Protein AF-F8J4Q6-F1 (afdb_monomer_lite)

Sequence (152 aa):
INDLALPSLFHILQNAQDDQMKQLAAVEARKLVMSKWEKVDGSLKPHIREAMLNNTFSQGSKLIRHSSARVVAAIGEIDLENGEWPDLLPVLVKSIQEGDLQTREMAVYTLYTLLETQIPALATHVGDFLSLFASLLTDKSSRDIRVNSVLS

Secondary structure (DSSP, 8-state):
--TTHHHHHHHHHHH-S-HHHHHHHHHHHHHHHHHHGGGS-TTTHHHHHHHHHHHHHH-SSHHHHHHHHHHHHHHHHHHHHTT--TTHHHHHHHHHHHS-HHHHHHHHHHHHHHHTT--GGGGGGHHHHHHHHHHHTT-SS-HHHHHHHHH-

Organism: Millerozyma farinosa (NCBI:txid4920)

InterPro domains:
  IPR001494 Importin-beta, N-terminal domain [PF03810] (6-56)
  IPR001494 Importin-beta, N-terminal domain [PS50166] (9-58)
  IPR011989 Armadillo-like helical [G3DSA:1.25.10.10] (2-152)
  IPR016024 Armadillo-type fold [SSF48371] (5-147)
  IPR040122 Importin beta family [PTHR10527] (6-149)
  IPR057672 IPO4/5-like, TPR repeats domain [PF25780] (62-150)

Radius of gyration: 15.06 Å; chains: 1; bounding box: 34×33×39 Å

Foldseek 3Di:
DDLCLLVVLLVQLQDPPDPVSNLVSLVVNLVCLLPRVVVPDPVCVVVSLVSLLVQLQPPPDPSSNLSSLSNNLSNCLPCLLVVNCVCLVVVLLCQLVPNDPSSNLSSLSSVLSNVVSVRPSCPVCVVVLLVVLVVQCPDPSDPSSNVSSVSD

pLDDT: mean 95.46, std 3.96, range [58.38, 98.5]

Structure (mmCIF, N/CA/C/O backbone):
data_AF-F8J4Q6-F1
#
_entry.id   AF-F8J4Q6-F1
#
loop_
_atom_site.group_PDB
_atom_site.id
_atom_site.type_symbol
_atom_site.label_atom_id
_atom_site.label_alt_id
_atom_site.label_comp_id
_atom_site.label_asym_id
_atom_site.label_entity_id
_atom_site.label_seq_id
_atom_site.pdbx_PDB_ins_code
_atom_site.Cartn_x
_atom_site.Cartn_y
_atom_site.Cartn_z
_atom_site.occupancy
_atom_site.B_iso_or_equiv
_atom_site.auth_seq_id
_atom_site.auth_comp_id
_atom_site.auth_asym_id
_atom_site.auth_atom_id
_atom_site.pdbx_PDB_model_num
ATOM 1 N N . ILE A 1 1 ? 14.359 9.733 -22.076 1.00 58.38 1 ILE A N 1
ATOM 2 C CA . ILE A 1 1 ? 13.632 9.805 -20.780 1.00 58.38 1 ILE A CA 1
ATOM 3 C C . ILE A 1 1 ? 14.383 8.907 -19.802 1.00 58.38 1 ILE A C 1
ATOM 5 O O . ILE A 1 1 ? 14.603 7.762 -20.158 1.00 58.38 1 ILE A O 1
ATOM 9 N N . ASN A 1 2 ? 14.830 9.432 -18.658 1.00 80.00 2 ASN A N 1
ATOM 10 C CA . ASN A 1 2 ? 15.763 8.780 -17.723 1.00 80.00 2 ASN A CA 1
ATOM 11 C C . ASN A 1 2 ? 15.126 7.575 -16.991 1.00 80.00 2 ASN A C 1
ATOM 13 O O . ASN A 1 2 ? 14.100 7.743 -16.334 1.00 80.00 2 ASN A O 1
ATOM 17 N N . ASP A 1 3 ? 15.723 6.383 -17.091 1.00 83.31 3 ASP A N 1
ATOM 18 C CA . ASP A 1 3 ? 15.218 5.152 -16.453 1.00 83.31 3 ASP A CA 1
ATOM 19 C C . ASP A 1 3 ? 15.540 5.065 -14.953 1.00 83.31 3 ASP A C 1
ATOM 21 O O . ASP A 1 3 ? 14.874 4.345 -14.214 1.00 83.31 3 ASP A O 1
ATOM 25 N N . LEU A 1 4 ? 16.465 5.894 -14.464 1.00 88.06 4 LEU A N 1
ATOM 26 C CA . LEU A 1 4 ? 16.772 6.012 -13.037 1.00 88.06 4 LEU A CA 1
ATOM 27 C C . LEU A 1 4 ? 15.778 6.901 -12.279 1.00 88.06 4 LEU A C 1
ATOM 29 O O . LEU A 1 4 ? 15.866 7.000 -11.055 1.00 88.06 4 LEU A O 1
ATOM 33 N N . ALA A 1 5 ? 14.836 7.552 -12.971 1.00 93.38 5 ALA A N 1
ATOM 34 C CA . ALA A 1 5 ? 13.909 8.498 -12.352 1.00 93.38 5 ALA A CA 1
ATOM 35 C C . ALA A 1 5 ? 13.045 7.840 -11.264 1.00 93.38 5 ALA A C 1
ATOM 37 O O . ALA A 1 5 ? 12.973 8.352 -10.150 1.00 93.38 5 ALA A O 1
ATOM 38 N N . LEU A 1 6 ? 12.436 6.687 -11.557 1.00 95.81 6 LEU A N 1
ATOM 39 C CA . LEU A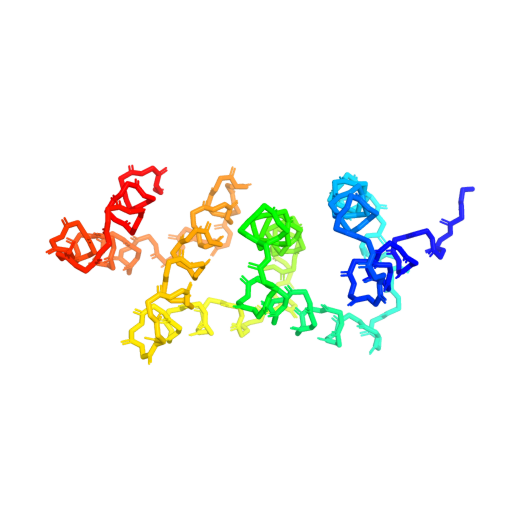 1 6 ? 11.568 5.991 -10.605 1.00 95.81 6 LEU A CA 1
ATOM 40 C C . LEU A 1 6 ? 12.350 5.454 -9.383 1.00 95.81 6 LEU A C 1
ATOM 42 O O . LEU A 1 6 ? 11.975 5.807 -8.263 1.00 95.81 6 LEU A O 1
ATOM 46 N N . PRO A 1 7 ? 13.472 4.719 -9.546 1.00 93.75 7 PRO A N 1
ATOM 47 C CA . PRO A 1 7 ? 14.328 4.341 -8.416 1.00 93.75 7 PRO A CA 1
ATOM 48 C C . PRO A 1 7 ? 14.795 5.531 -7.566 1.00 93.75 7 PRO A C 1
ATOM 50 O O . PRO A 1 7 ? 14.802 5.451 -6.338 1.00 93.75 7 PRO A O 1
ATOM 53 N N . SER A 1 8 ? 15.129 6.661 -8.199 1.00 94.88 8 SER A N 1
ATOM 54 C CA . SER A 1 8 ? 15.555 7.870 -7.482 1.00 94.88 8 SER A CA 1
ATOM 55 C C . SER A 1 8 ? 14.435 8.451 -6.615 1.00 94.88 8 SER A C 1
ATOM 57 O O . SER A 1 8 ? 14.689 8.870 -5.488 1.00 94.88 8 SER A O 1
ATOM 59 N N . LEU A 1 9 ? 13.187 8.443 -7.094 1.00 97.19 9 LEU A N 1
ATOM 60 C CA . LEU A 1 9 ? 12.041 8.912 -6.310 1.00 97.19 9 LEU A CA 1
ATOM 61 C C . LEU A 1 9 ? 11.759 8.000 -5.111 1.00 97.19 9 LEU A C 1
ATOM 63 O O . LEU A 1 9 ? 11.494 8.505 -4.021 1.00 97.19 9 LEU A O 1
ATOM 67 N N . PHE A 1 10 ? 11.887 6.679 -5.267 1.00 96.31 10 PHE A N 1
ATOM 68 C CA . PHE A 1 10 ? 11.797 5.756 -4.130 1.00 96.31 10 PHE A CA 1
ATOM 69 C C . PHE A 1 10 ? 12.889 6.022 -3.094 1.00 96.31 10 PHE A C 1
ATOM 71 O O . PHE A 1 10 ? 12.605 6.057 -1.896 1.00 96.31 10 PHE A O 1
ATOM 78 N N . HIS A 1 11 ? 14.116 6.277 -3.550 1.00 95.06 11 HIS A N 1
ATOM 79 C CA . HIS A 1 11 ? 15.223 6.622 -2.667 1.00 95.06 11 HIS A CA 1
ATOM 80 C C . HIS A 1 11 ? 14.961 7.929 -1.899 1.00 95.06 11 HIS A C 1
ATOM 82 O O . HIS A 1 11 ? 15.205 7.984 -0.693 1.00 95.06 11 HIS A O 1
ATOM 88 N N . ILE A 1 12 ? 14.432 8.970 -2.555 1.00 96.38 12 ILE A N 1
ATOM 89 C CA . ILE A 1 12 ? 14.060 10.237 -1.897 1.00 96.38 12 ILE A CA 1
ATOM 90 C C . ILE A 1 12 ? 12.947 10.005 -0.870 1.00 96.38 12 ILE A C 1
ATOM 92 O O . ILE A 1 12 ? 13.062 10.466 0.263 1.00 96.38 12 ILE A O 1
ATOM 96 N N . LEU A 1 13 ? 11.903 9.255 -1.230 1.00 95.19 13 LEU A N 1
ATOM 97 C CA . LEU A 1 13 ? 10.794 8.934 -0.328 1.00 95.19 13 LEU A CA 1
ATOM 98 C C . LEU A 1 13 ? 11.266 8.220 0.951 1.00 95.19 13 LEU A C 1
ATOM 100 O O . LEU A 1 13 ? 10.738 8.478 2.029 1.00 95.19 13 LEU A O 1
ATOM 104 N N . GLN A 1 14 ? 12.268 7.348 0.850 1.00 92.88 14 GLN A N 1
ATOM 105 C CA . GLN A 1 14 ? 12.834 6.658 2.011 1.00 92.88 14 GLN A CA 1
ATOM 106 C C . GLN A 1 14 ? 13.745 7.557 2.857 1.00 92.88 14 GLN A C 1
ATOM 108 O O . GLN A 1 14 ? 13.655 7.530 4.082 1.00 92.88 14 GLN A O 1
ATOM 113 N N . ASN A 1 15 ? 14.611 8.352 2.218 1.00 93.94 15 ASN A N 1
ATOM 114 C CA . ASN A 1 15 ? 15.798 8.906 2.882 1.00 93.94 15 ASN A CA 1
ATOM 115 C C . ASN A 1 15 ? 15.796 10.429 3.063 1.00 93.94 15 ASN A C 1
ATOM 117 O O . ASN A 1 15 ? 16.648 10.955 3.784 1.00 93.94 15 ASN A O 1
ATOM 121 N N . ALA A 1 16 ? 14.890 11.161 2.408 1.00 95.00 16 ALA A N 1
ATOM 122 C CA . ALA A 1 16 ? 14.828 12.609 2.578 1.00 95.00 16 ALA A CA 1
ATOM 123 C C . ALA A 1 16 ? 14.537 12.974 4.042 1.00 95.00 16 ALA A C 1
ATOM 125 O O . ALA A 1 16 ? 13.853 12.249 4.757 1.00 95.00 16 ALA A O 1
ATOM 126 N N . GLN A 1 17 ? 15.060 14.111 4.495 1.00 92.31 17 GLN A N 1
ATOM 127 C CA . GLN A 1 17 ? 14.779 14.628 5.840 1.00 92.31 17 GLN A CA 1
ATOM 128 C C . GLN A 1 17 ? 13.495 15.463 5.877 1.00 92.31 17 GLN A C 1
ATOM 130 O O . GLN A 1 17 ? 12.873 15.602 6.922 1.00 92.31 17 GLN A O 1
ATOM 135 N N . ASP A 1 18 ? 13.106 16.011 4.726 1.00 94.25 18 ASP A N 1
ATOM 136 C CA . ASP A 1 18 ? 11.960 16.896 4.588 1.00 94.25 18 ASP A CA 1
ATOM 137 C C . ASP A 1 18 ? 10.704 16.128 4.154 1.00 94.25 18 ASP A C 1
ATOM 139 O O . ASP A 1 18 ? 10.703 15.405 3.150 1.00 94.25 18 ASP A O 1
ATOM 143 N N . ASP A 1 19 ? 9.620 16.315 4.905 1.00 94.19 19 ASP A N 1
ATOM 144 C CA . ASP A 1 19 ? 8.356 15.624 4.665 1.00 94.19 19 ASP A CA 1
ATOM 145 C C . ASP A 1 19 ? 7.684 16.047 3.347 1.00 94.19 19 ASP A C 1
ATOM 147 O O . ASP A 1 19 ? 7.022 15.224 2.708 1.00 94.19 19 ASP A O 1
ATOM 151 N N . GLN A 1 20 ? 7.877 17.293 2.894 1.00 94.88 20 GLN A N 1
ATOM 152 C CA . GLN A 1 20 ? 7.328 17.765 1.618 1.00 94.88 20 GLN A CA 1
ATOM 153 C C . GLN A 1 20 ? 8.053 17.109 0.441 1.00 94.88 20 GLN A C 1
ATOM 155 O O . GLN A 1 20 ? 7.406 16.677 -0.515 1.00 94.88 20 GLN A O 1
ATOM 160 N N . MET A 1 21 ? 9.378 16.959 0.525 1.00 96.19 21 MET A N 1
ATOM 161 C CA . MET A 1 21 ? 10.170 16.229 -0.467 1.00 96.19 21 MET A CA 1
ATOM 1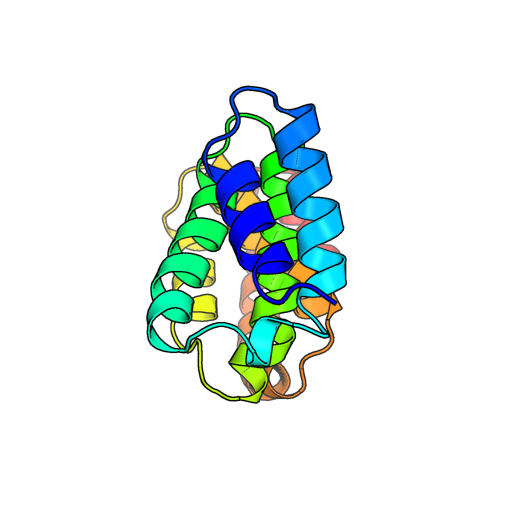62 C C . MET A 1 21 ? 9.759 14.762 -0.542 1.00 96.19 21 MET A C 1
ATOM 164 O O . MET A 1 21 ? 9.562 14.247 -1.644 1.00 96.19 21 MET A O 1
ATOM 168 N N . LYS A 1 22 ? 9.566 14.094 0.604 1.00 96.56 22 LYS A N 1
ATOM 169 C CA . LYS A 1 22 ? 9.045 12.718 0.628 1.00 96.56 22 LYS A CA 1
ATOM 170 C C . LYS A 1 22 ? 7.676 12.632 -0.034 1.00 96.56 22 LYS A C 1
ATOM 172 O O . LYS A 1 22 ? 7.459 11.779 -0.893 1.00 96.56 22 LYS A O 1
ATOM 177 N N . GLN A 1 23 ? 6.755 13.519 0.335 1.00 95.44 23 GLN A N 1
ATOM 178 C CA . GLN A 1 23 ? 5.407 13.516 -0.219 1.00 95.44 23 GLN A CA 1
ATOM 179 C C . GLN A 1 23 ? 5.417 13.739 -1.737 1.00 95.44 23 GLN A C 1
ATOM 181 O O . GLN A 1 23 ? 4.772 12.987 -2.469 1.00 95.44 23 GLN A O 1
ATOM 186 N N . LEU A 1 24 ? 6.166 14.733 -2.221 1.00 96.75 24 LEU A N 1
ATOM 187 C CA . LEU A 1 24 ? 6.298 14.998 -3.651 1.00 96.75 24 LEU A CA 1
ATOM 188 C C . LEU A 1 24 ? 6.907 13.793 -4.374 1.00 96.75 24 LEU A C 1
ATOM 190 O O . LEU A 1 24 ? 6.389 13.374 -5.408 1.00 96.75 24 LEU A O 1
ATOM 194 N N . ALA A 1 25 ? 7.946 13.182 -3.798 1.00 97.56 25 ALA A N 1
ATOM 195 C CA . ALA A 1 25 ? 8.565 11.991 -4.361 1.00 97.56 25 ALA A CA 1
ATOM 196 C C . ALA A 1 25 ? 7.579 10.821 -4.468 1.00 97.56 25 ALA A C 1
ATOM 198 O O . ALA A 1 25 ? 7.538 10.168 -5.506 1.00 97.56 25 ALA A O 1
ATOM 199 N N . ALA A 1 26 ? 6.736 10.592 -3.456 1.00 97.31 26 ALA A N 1
ATOM 200 C CA . ALA A 1 26 ? 5.687 9.574 -3.517 1.00 97.31 26 ALA A CA 1
ATOM 201 C C . ALA A 1 26 ? 4.652 9.864 -4.616 1.00 97.31 26 ALA A C 1
ATOM 203 O O . ALA A 1 26 ? 4.267 8.963 -5.365 1.00 97.31 26 ALA A O 1
ATOM 204 N N . VAL A 1 27 ? 4.214 11.121 -4.742 1.00 96.44 27 VAL A N 1
ATOM 205 C CA . VAL A 1 27 ? 3.237 11.531 -5.762 1.00 96.44 27 VAL A CA 1
ATOM 206 C C . VAL A 1 27 ? 3.795 11.335 -7.170 1.00 96.44 27 VAL A C 1
ATOM 208 O O . VAL A 1 27 ? 3.095 10.781 -8.019 1.00 96.44 27 VAL A O 1
ATOM 211 N N . GLU A 1 28 ? 5.036 11.751 -7.420 1.00 97.38 28 GLU A N 1
ATOM 212 C CA . GLU A 1 28 ? 5.685 11.568 -8.722 1.00 97.38 28 GLU A CA 1
ATOM 213 C C . GLU A 1 28 ? 6.028 10.098 -8.992 1.00 97.38 28 GLU A C 1
ATOM 215 O O . GLU A 1 28 ? 5.805 9.617 -10.104 1.00 97.38 28 GLU A O 1
ATOM 220 N N . ALA A 1 29 ? 6.484 9.348 -7.981 1.00 97.75 29 ALA A N 1
ATOM 221 C CA . ALA A 1 29 ? 6.773 7.922 -8.121 1.00 97.75 29 ALA A CA 1
ATOM 222 C C . ALA A 1 29 ? 5.526 7.168 -8.577 1.00 97.75 29 ALA A C 1
ATOM 224 O O . ALA A 1 29 ? 5.575 6.463 -9.581 1.00 97.75 29 ALA A O 1
ATOM 225 N N . ARG A 1 30 ? 4.385 7.395 -7.913 1.00 97.31 30 ARG A N 1
ATOM 226 C CA . ARG A 1 30 ? 3.105 6.766 -8.266 1.00 97.31 30 ARG A CA 1
ATOM 227 C C . ARG A 1 30 ? 2.721 6.991 -9.730 1.00 97.31 30 ARG A C 1
ATOM 229 O O . ARG A 1 30 ? 2.262 6.061 -10.380 1.00 97.31 30 ARG A O 1
ATOM 236 N N . LYS A 1 31 ? 2.925 8.202 -10.264 1.00 95.56 31 LYS A N 1
ATOM 237 C CA . LYS A 1 31 ? 2.644 8.507 -11.682 1.00 95.56 31 LYS A CA 1
ATOM 238 C C . LYS A 1 31 ? 3.557 7.726 -12.629 1.00 95.56 31 LYS A C 1
ATOM 240 O O . LYS A 1 31 ? 3.138 7.357 -13.721 1.00 95.56 31 LYS A O 1
ATOM 245 N N . LEU A 1 32 ? 4.810 7.505 -12.231 1.00 97.00 32 LEU A N 1
ATOM 246 C CA . LEU A 1 32 ? 5.802 6.826 -13.060 1.00 97.00 32 LEU A CA 1
ATOM 247 C C . LEU A 1 32 ? 5.721 5.299 -12.981 1.00 97.00 32 LEU A C 1
ATOM 249 O O . LEU A 1 32 ? 6.092 4.662 -13.965 1.00 97.00 32 LEU A O 1
ATOM 253 N N . VAL A 1 33 ? 5.220 4.717 -11.883 1.00 97.50 33 VAL A N 1
ATOM 254 C CA . VAL A 1 33 ? 5.100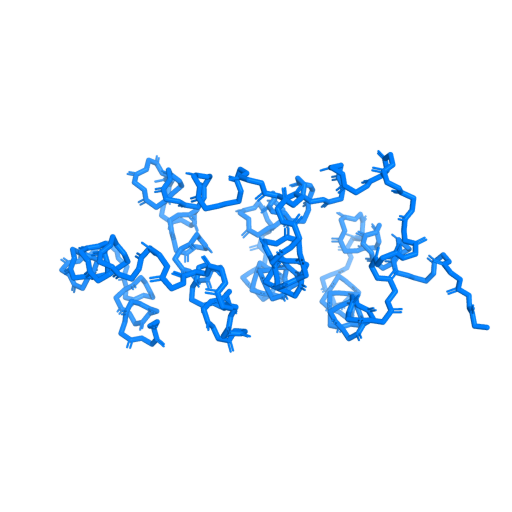 3.255 -11.698 1.00 97.50 33 VAL A CA 1
ATOM 255 C C . VAL A 1 33 ? 4.471 2.588 -12.925 1.00 97.50 33 VAL A C 1
ATOM 257 O O . VAL A 1 33 ? 5.127 1.751 -13.541 1.00 97.50 33 VAL A O 1
ATOM 260 N N . MET A 1 34 ? 3.309 3.069 -13.379 1.00 93.38 34 MET A N 1
ATOM 261 C CA . MET A 1 34 ? 2.563 2.486 -14.510 1.00 93.38 34 MET A CA 1
ATOM 262 C C . MET A 1 34 ? 3.337 2.417 -15.833 1.00 93.38 34 MET A C 1
ATOM 264 O O . MET A 1 34 ? 3.000 1.626 -16.703 1.00 93.38 34 MET A O 1
ATOM 268 N N . SER A 1 35 ? 4.364 3.250 -16.020 1.00 94.69 35 SER A N 1
ATOM 269 C CA . SER A 1 35 ? 5.123 3.314 -17.282 1.00 94.69 35 SER A CA 1
ATOM 270 C C . SER A 1 35 ? 6.585 2.880 -17.160 1.00 94.69 35 SER A C 1
ATOM 272 O O . SER A 1 35 ? 7.275 2.721 -18.174 1.00 94.69 35 SER A O 1
ATOM 274 N N . LYS A 1 36 ? 7.096 2.744 -15.931 1.00 95.50 36 LYS A N 1
ATOM 275 C CA . LYS A 1 36 ? 8.525 2.546 -15.658 1.00 95.50 36 LYS A CA 1
ATOM 276 C C . LYS A 1 36 ? 8.829 1.347 -14.777 1.00 95.50 36 LYS A C 1
ATOM 278 O O . LYS A 1 36 ? 9.971 0.903 -14.808 1.00 95.50 36 LYS A O 1
ATOM 283 N N . TRP A 1 37 ? 7.865 0.820 -14.025 1.00 96.94 37 TRP A N 1
ATOM 284 C CA . TRP A 1 37 ? 8.124 -0.258 -13.072 1.00 96.94 37 TRP A CA 1
ATOM 285 C C . TRP A 1 37 ? 8.672 -1.530 -13.729 1.00 96.94 37 TRP A C 1
ATOM 287 O O . TRP A 1 37 ? 9.646 -2.096 -13.245 1.00 96.94 37 TRP A O 1
ATOM 297 N N . GLU A 1 38 ? 8.146 -1.915 -14.892 1.00 94.75 38 GLU A N 1
ATOM 298 C CA . GLU A 1 38 ? 8.648 -3.070 -15.653 1.00 94.75 38 GLU A CA 1
ATOM 299 C C . GLU A 1 38 ? 10.099 -2.915 -16.127 1.00 94.75 38 GLU A C 1
ATOM 301 O O . GLU A 1 38 ? 10.781 -3.905 -16.369 1.00 94.75 38 GLU A O 1
ATOM 306 N N . LYS A 1 39 ? 10.588 -1.674 -16.251 1.00 93.88 39 LYS A N 1
ATOM 307 C CA . LYS A 1 39 ? 11.965 -1.369 -16.671 1.00 93.88 39 LYS A CA 1
ATOM 308 C C . LYS A 1 39 ? 12.944 -1.326 -15.502 1.00 93.88 39 LYS A C 1
ATOM 310 O O . LYS A 1 39 ? 14.145 -1.203 -15.730 1.00 93.88 39 LYS A O 1
ATOM 315 N N . VAL A 1 40 ? 12.445 -1.364 -14.267 1.00 94.06 40 VAL A N 1
ATOM 316 C CA . VAL A 1 40 ? 13.297 -1.468 -13.083 1.00 94.06 40 VAL A CA 1
ATOM 317 C C . VAL A 1 40 ? 13.936 -2.850 -13.078 1.00 94.06 40 VAL A C 1
ATOM 319 O O . VAL A 1 40 ? 13.266 -3.851 -13.321 1.00 94.06 40 VAL A O 1
ATOM 322 N N . ASP A 1 41 ? 15.235 -2.891 -12.787 1.00 92.62 41 ASP A N 1
ATOM 323 C CA . ASP A 1 41 ? 15.987 -4.133 -12.646 1.00 92.62 41 ASP A CA 1
ATOM 324 C C . ASP A 1 41 ? 15.269 -5.091 -11.678 1.00 92.62 41 ASP A C 1
ATOM 326 O O . ASP A 1 41 ? 14.971 -4.737 -10.531 1.00 92.62 41 ASP A O 1
ATOM 330 N N . GLY A 1 42 ? 14.998 -6.312 -12.145 1.00 92.62 42 GLY A N 1
ATOM 331 C CA . GLY A 1 42 ? 14.313 -7.345 -11.371 1.00 92.62 42 GLY A CA 1
ATOM 332 C C . GLY A 1 42 ? 15.009 -7.676 -10.049 1.00 92.62 42 GLY A C 1
ATOM 333 O O . GLY A 1 42 ? 14.332 -8.025 -9.086 1.00 92.62 42 GLY A O 1
ATOM 334 N N . SER A 1 43 ? 16.331 -7.494 -9.954 1.00 93.94 43 SER A N 1
ATOM 335 C CA . SER A 1 43 ? 17.085 -7.678 -8.704 1.00 93.94 43 SER A CA 1
ATOM 336 C C . SER A 1 43 ? 16.765 -6.620 -7.636 1.00 93.94 43 SER A C 1
ATOM 338 O O . SER A 1 43 ? 16.858 -6.885 -6.434 1.00 93.94 43 SER A O 1
ATOM 340 N N . LEU A 1 44 ? 16.330 -5.427 -8.053 1.00 93.38 44 LEU A N 1
ATOM 341 C CA . LEU A 1 44 ? 15.970 -4.327 -7.156 1.00 93.38 44 LEU A CA 1
ATOM 342 C C . LEU A 1 44 ? 14.501 -4.372 -6.733 1.00 93.38 44 LEU A C 1
ATOM 344 O O . LEU A 1 44 ? 14.172 -3.884 -5.649 1.00 93.38 44 LEU A O 1
ATOM 348 N N . LYS A 1 45 ? 13.617 -4.954 -7.554 1.00 95.94 45 LYS A N 1
ATOM 349 C CA . LYS A 1 45 ? 12.171 -4.956 -7.292 1.00 95.94 45 LYS A CA 1
ATOM 350 C C . LYS A 1 45 ? 11.798 -5.499 -5.899 1.00 95.94 45 LYS A C 1
ATOM 352 O O . LYS A 1 45 ? 11.051 -4.797 -5.217 1.00 95.94 45 LYS A O 1
ATOM 357 N N . PRO A 1 46 ? 12.318 -6.650 -5.413 1.00 96.44 46 PRO A N 1
ATOM 358 C CA . PRO A 1 46 ? 11.973 -7.163 -4.081 1.00 96.44 46 PRO A CA 1
ATOM 359 C C . PRO A 1 46 ? 12.306 -6.179 -2.952 1.00 96.44 46 PRO A C 1
ATOM 361 O O . PRO A 1 46 ? 11.477 -5.920 -2.084 1.00 96.44 46 PRO A O 1
ATOM 364 N N . HIS A 1 47 ? 13.482 -5.555 -3.021 1.00 95.19 47 HIS A N 1
ATOM 365 C CA . HIS A 1 47 ? 13.933 -4.578 -2.0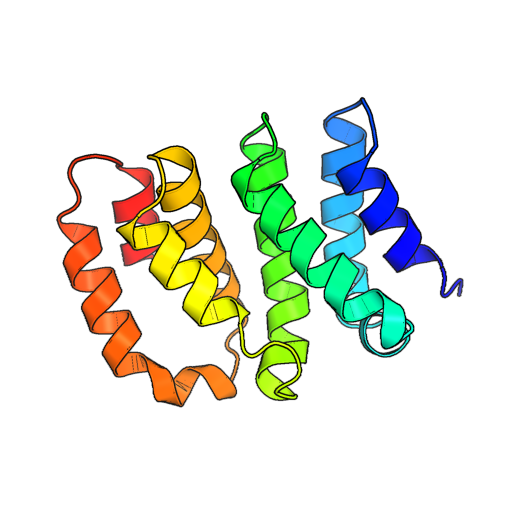32 1.00 95.19 47 HIS A CA 1
ATOM 366 C C . HIS A 1 47 ? 13.069 -3.311 -2.047 1.00 95.19 47 HIS A C 1
ATOM 368 O O . HIS A 1 47 ? 12.729 -2.764 -1.000 1.00 95.19 47 HIS A O 1
ATOM 374 N N . ILE A 1 48 ? 12.681 -2.841 -3.238 1.00 96.38 48 ILE A N 1
ATOM 375 C CA . ILE A 1 48 ? 11.805 -1.671 -3.379 1.00 96.38 48 ILE A CA 1
ATOM 376 C C . ILE A 1 48 ? 10.412 -1.972 -2.822 1.00 96.38 48 ILE A C 1
ATOM 378 O O . ILE A 1 48 ? 9.875 -1.153 -2.079 1.00 96.38 48 ILE A O 1
ATOM 382 N N . ARG A 1 49 ? 9.843 -3.134 -3.155 1.00 97.50 49 ARG A N 1
ATOM 383 C CA . ARG A 1 49 ? 8.546 -3.611 -2.653 1.00 97.50 49 ARG A CA 1
ATOM 384 C C . ARG A 1 49 ? 8.502 -3.596 -1.129 1.00 97.50 49 ARG A C 1
ATOM 386 O O . ARG A 1 49 ? 7.642 -2.937 -0.544 1.00 97.50 49 ARG A O 1
ATOM 393 N N . GLU A 1 50 ? 9.474 -4.254 -0.502 1.00 96.31 50 GLU A N 1
ATOM 394 C CA . GLU A 1 50 ? 9.603 -4.311 0.954 1.00 96.31 50 GLU A CA 1
ATOM 395 C C . GLU A 1 50 ? 9.752 -2.911 1.558 1.00 96.31 50 GLU A C 1
ATOM 397 O O . GLU A 1 50 ? 9.022 -2.544 2.478 1.00 96.31 50 GLU A O 1
ATOM 402 N N . ALA A 1 51 ? 10.644 -2.086 1.011 1.00 95.56 51 ALA A N 1
ATOM 403 C CA . ALA A 1 51 ? 10.890 -0.756 1.549 1.00 95.56 51 ALA A CA 1
ATOM 404 C C . ALA A 1 51 ? 9.682 0.186 1.395 1.00 95.56 51 ALA A C 1
ATOM 406 O O . ALA A 1 51 ? 9.386 0.971 2.299 1.00 95.56 51 ALA A O 1
ATOM 407 N N . MET A 1 52 ? 8.953 0.112 0.276 1.00 96.69 52 MET A N 1
ATOM 408 C CA . MET A 1 52 ? 7.725 0.887 0.077 1.00 96.69 52 MET A CA 1
ATOM 409 C C . MET A 1 52 ? 6.621 0.439 1.029 1.00 96.69 52 MET A C 1
ATOM 411 O O . MET A 1 52 ? 5.968 1.297 1.625 1.00 96.69 52 MET A O 1
ATOM 415 N N . LEU A 1 53 ? 6.459 -0.871 1.227 1.00 97.38 53 LEU A N 1
ATOM 416 C CA . LEU A 1 53 ? 5.499 -1.418 2.181 1.00 97.38 53 LEU A CA 1
ATOM 417 C C . LEU A 1 53 ? 5.846 -1.009 3.619 1.00 97.38 53 LEU A C 1
ATOM 419 O O . LEU A 1 53 ? 4.995 -0.465 4.320 1.00 97.38 53 LEU A O 1
ATOM 423 N N . ASN A 1 54 ? 7.109 -1.134 4.027 1.00 95.81 54 ASN A N 1
ATOM 424 C CA . ASN A 1 54 ? 7.578 -0.699 5.345 1.00 95.81 54 ASN A CA 1
ATOM 425 C C . ASN A 1 54 ? 7.377 0.806 5.573 1.00 95.81 54 ASN A C 1
ATOM 427 O O . ASN A 1 54 ? 7.017 1.224 6.678 1.00 95.81 54 ASN A O 1
ATOM 431 N N . ASN A 1 55 ? 7.537 1.636 4.538 1.00 94.69 55 ASN A N 1
ATOM 432 C CA . ASN A 1 55 ? 7.248 3.069 4.623 1.00 94.69 55 ASN A CA 1
ATOM 433 C C . ASN A 1 55 ? 5.771 3.361 4.923 1.00 94.69 55 ASN A C 1
ATOM 435 O O . ASN A 1 55 ? 5.476 4.336 5.617 1.00 94.69 55 ASN A O 1
ATOM 439 N N . THR A 1 56 ? 4.841 2.523 4.457 1.00 96.69 56 THR A N 1
ATOM 440 C CA . THR A 1 56 ? 3.414 2.697 4.782 1.00 96.69 56 THR A CA 1
ATOM 441 C C . THR A 1 56 ? 3.142 2.562 6.280 1.00 96.69 56 THR A C 1
ATOM 443 O O . THR A 1 56 ? 2.244 3.228 6.789 1.00 96.69 56 THR A O 1
ATOM 446 N N . PHE A 1 57 ? 3.938 1.763 6.997 1.00 96.50 57 PHE A N 1
ATOM 447 C CA . PHE A 1 57 ? 3.739 1.481 8.420 1.00 96.50 57 PHE A CA 1
ATOM 448 C C . PHE A 1 57 ? 4.580 2.371 9.338 1.00 96.50 57 PHE A C 1
ATOM 450 O O . PHE A 1 57 ? 4.117 2.756 10.410 1.00 96.50 57 PHE A O 1
ATOM 457 N N . SER A 1 58 ? 5.800 2.721 8.924 1.00 94.56 58 SER A N 1
ATOM 458 C CA . SER A 1 58 ? 6.818 3.302 9.815 1.00 94.56 58 SER A CA 1
ATOM 459 C C . SER A 1 58 ? 6.984 4.822 9.725 1.00 94.56 58 SER A C 1
ATOM 461 O O . SER A 1 58 ? 7.537 5.424 10.645 1.00 94.56 58 SER A O 1
ATOM 463 N N . GLN A 1 59 ? 6.521 5.476 8.652 1.00 91.75 59 GLN A N 1
ATOM 464 C CA . GLN A 1 59 ? 6.725 6.923 8.495 1.00 91.75 59 GLN A CA 1
ATOM 465 C C . GLN A 1 59 ? 5.941 7.706 9.560 1.00 91.75 59 GLN A C 1
ATOM 467 O O . GLN A 1 59 ? 4.766 7.437 9.801 1.00 91.75 59 GLN A O 1
ATOM 472 N N . GLY A 1 60 ? 6.567 8.710 10.183 1.00 88.69 60 GLY A N 1
ATOM 473 C CA . GLY A 1 60 ? 5.945 9.482 11.271 1.00 88.69 60 GLY A CA 1
ATOM 474 C C . GLY A 1 60 ? 4.725 10.296 10.824 1.00 88.69 60 GLY A C 1
ATOM 475 O O . GLY A 1 60 ? 3.717 10.369 11.529 1.00 88.69 60 GLY A O 1
ATOM 476 N N . SER A 1 61 ? 4.772 10.845 9.610 1.00 94.12 61 SER A N 1
ATOM 477 C CA . SER A 1 61 ? 3.677 11.622 9.029 1.00 94.12 61 SER A CA 1
ATOM 478 C C . SER A 1 61 ? 2.617 10.729 8.384 1.00 94.12 61 SER A C 1
ATOM 480 O O . SER A 1 61 ? 2.905 9.966 7.458 1.00 94.12 61 SER A O 1
ATOM 482 N N . LYS A 1 62 ? 1.354 10.889 8.806 1.00 94.38 62 LYS A N 1
ATOM 483 C CA . LYS A 1 62 ? 0.195 10.195 8.211 1.00 94.38 62 LYS A CA 1
ATOM 484 C C . LYS A 1 62 ? 0.075 10.455 6.707 1.00 94.38 62 LYS A C 1
ATOM 486 O O . LYS A 1 62 ? -0.257 9.552 5.946 1.00 94.38 62 LYS A O 1
ATOM 491 N N . LEU A 1 63 ? 0.388 11.676 6.277 1.00 95.44 63 LEU A N 1
ATOM 492 C CA . LEU A 1 63 ? 0.332 12.076 4.873 1.00 95.44 63 LEU A CA 1
ATOM 493 C C . LEU A 1 63 ? 1.328 11.288 4.015 1.00 95.44 63 LEU A C 1
ATOM 495 O O . LEU A 1 63 ? 0.993 10.853 2.910 1.00 95.44 63 LEU A O 1
ATOM 499 N N . ILE A 1 64 ? 2.533 11.066 4.543 1.00 96.31 64 ILE A N 1
ATOM 500 C CA . ILE A 1 64 ? 3.555 10.266 3.869 1.00 96.31 64 ILE A CA 1
ATOM 501 C C . ILE A 1 64 ? 3.142 8.800 3.872 1.00 96.31 64 ILE A C 1
ATOM 503 O O . ILE A 1 64 ? 3.173 8.190 2.810 1.00 96.31 64 ILE A O 1
ATOM 507 N N . ARG A 1 65 ? 2.655 8.262 5.001 1.00 97.19 65 ARG A N 1
ATOM 508 C CA . ARG A 1 65 ? 2.143 6.882 5.062 1.00 97.19 65 ARG A CA 1
ATOM 509 C C . ARG A 1 65 ? 1.067 6.619 4.005 1.00 97.19 65 ARG A C 1
ATOM 511 O O . ARG A 1 65 ? 1.161 5.637 3.273 1.00 97.19 65 ARG A O 1
ATOM 518 N N . HIS A 1 66 ? 0.085 7.514 3.862 1.00 97.50 66 HIS A N 1
ATOM 519 C CA . HIS A 1 66 ? -0.937 7.402 2.815 1.00 97.50 66 HIS A CA 1
ATOM 520 C C . HIS A 1 66 ? -0.348 7.510 1.406 1.00 97.50 66 HIS A C 1
ATOM 522 O O . HIS A 1 66 ? -0.699 6.724 0.530 1.00 97.50 66 HIS A O 1
ATOM 528 N N . SER A 1 67 ? 0.576 8.444 1.177 1.00 97.25 67 SER A N 1
ATOM 529 C CA . SER A 1 67 ? 1.220 8.589 -0.134 1.00 97.25 67 SER A CA 1
ATOM 530 C C . SER A 1 67 ? 2.037 7.343 -0.505 1.00 97.25 67 SER A C 1
ATOM 532 O O . SER A 1 67 ? 1.965 6.889 -1.644 1.00 97.25 67 SER A O 1
ATOM 534 N N . SER A 1 68 ? 2.745 6.743 0.458 1.00 97.81 68 SER A N 1
ATOM 535 C CA . SER A 1 68 ? 3.450 5.467 0.299 1.00 97.81 68 SER A CA 1
ATOM 536 C C . SER A 1 68 ? 2.490 4.313 0.018 1.00 97.81 68 SER A C 1
ATOM 538 O O . SER A 1 68 ? 2.760 3.524 -0.880 1.00 97.81 68 SER A O 1
ATOM 540 N N . ALA A 1 69 ? 1.344 4.240 0.701 1.00 98.31 69 ALA A N 1
ATOM 541 C CA . ALA A 1 69 ? 0.332 3.215 0.436 1.00 98.31 69 ALA A CA 1
ATOM 542 C C . ALA A 1 69 ? -0.194 3.289 -1.005 1.00 98.31 69 ALA A C 1
ATOM 544 O O . ALA A 1 69 ? -0.299 2.270 -1.680 1.00 98.31 69 ALA A O 1
ATOM 545 N N . ARG A 1 70 ? -0.401 4.500 -1.539 1.00 98.19 70 ARG A N 1
ATOM 546 C CA . ARG A 1 70 ? -0.787 4.677 -2.949 1.00 98.19 70 ARG A CA 1
ATOM 547 C C . ARG A 1 70 ? 0.315 4.299 -3.943 1.00 98.19 70 ARG A C 1
ATOM 549 O O . ARG A 1 70 ? 0.001 3.952 -5.077 1.00 98.19 70 ARG A O 1
ATOM 556 N N . VAL A 1 71 ? 1.587 4.397 -3.553 1.00 98.38 71 VAL A N 1
ATOM 557 C CA . VAL A 1 71 ? 2.711 3.877 -4.349 1.00 98.38 71 VAL A CA 1
ATOM 558 C C . VAL A 1 71 ? 2.705 2.349 -4.331 1.00 98.38 71 VAL A C 1
ATOM 560 O O . VAL A 1 71 ? 2.814 1.742 -5.390 1.00 98.38 71 VAL A O 1
ATOM 563 N N . VAL A 1 72 ? 2.526 1.737 -3.156 1.00 98.50 72 VAL A N 1
ATOM 564 C CA . VAL A 1 72 ? 2.399 0.277 -3.011 1.00 98.50 72 VAL A CA 1
ATOM 565 C C . VAL A 1 72 ? 1.237 -0.253 -3.844 1.00 98.50 72 VAL A C 1
ATOM 567 O O . VAL A 1 72 ? 1.430 -1.220 -4.568 1.00 98.50 72 VAL A O 1
ATOM 570 N N . ALA A 1 73 ? 0.076 0.405 -3.814 1.00 98.31 73 ALA A N 1
ATOM 571 C CA . ALA A 1 73 ? -1.079 0.030 -4.626 1.00 98.31 73 ALA A CA 1
ATOM 572 C C . ALA A 1 73 ? -0.769 0.046 -6.131 1.00 98.31 73 ALA A C 1
ATOM 574 O O . ALA A 1 73 ? -1.059 -0.925 -6.816 1.00 98.31 73 ALA A O 1
ATOM 575 N N . ALA A 1 74 ? -0.108 1.097 -6.632 1.00 98.31 74 ALA A N 1
ATOM 576 C CA . ALA A 1 74 ? 0.275 1.179 -8.043 1.00 98.31 74 ALA A CA 1
ATOM 577 C C . ALA A 1 74 ? 1.289 0.093 -8.450 1.00 98.31 74 ALA A C 1
ATOM 579 O O . ALA A 1 74 ? 1.253 -0.402 -9.570 1.00 98.31 74 ALA A O 1
ATOM 580 N N . ILE A 1 75 ? 2.214 -0.276 -7.555 1.00 98.38 75 ILE A N 1
ATOM 581 C CA . ILE A 1 75 ? 3.149 -1.383 -7.809 1.00 98.38 75 ILE A CA 1
ATOM 582 C C . ILE A 1 75 ? 2.389 -2.718 -7.787 1.00 98.38 75 ILE A C 1
ATOM 584 O O . ILE A 1 75 ? 2.583 -3.551 -8.668 1.00 98.38 75 ILE A O 1
ATOM 588 N N . GLY A 1 76 ? 1.503 -2.900 -6.805 1.00 98.12 76 GLY A N 1
ATOM 589 C CA . GLY A 1 76 ? 0.669 -4.087 -6.643 1.00 98.12 76 GLY A CA 1
ATOM 590 C C . GLY A 1 76 ? -0.273 -4.327 -7.821 1.00 98.12 76 GLY A C 1
ATOM 591 O O . GLY A 1 76 ? -0.451 -5.478 -8.196 1.00 98.12 76 GLY A O 1
ATOM 592 N N . GLU A 1 77 ? -0.801 -3.271 -8.446 1.00 97.69 77 GLU A N 1
ATOM 593 C CA . GLU A 1 77 ? -1.615 -3.350 -9.670 1.00 97.69 77 GLU A CA 1
ATOM 594 C C . GLU A 1 77 ? -0.910 -4.133 -10.783 1.00 97.69 77 GLU A C 1
ATOM 596 O O . GLU A 1 77 ? -1.509 -4.996 -11.416 1.00 97.69 77 GLU A O 1
ATOM 601 N N . ILE A 1 78 ? 0.386 -3.883 -10.967 1.00 97.75 78 ILE A N 1
ATOM 602 C CA . ILE A 1 78 ? 1.203 -4.557 -11.980 1.00 97.75 78 ILE A CA 1
ATOM 603 C C . ILE A 1 78 ? 1.655 -5.929 -11.470 1.00 97.75 78 ILE A C 1
ATOM 605 O O . ILE A 1 78 ? 1.550 -6.941 -12.161 1.00 97.75 78 ILE A O 1
ATOM 609 N N . ASP A 1 79 ? 2.195 -5.970 -10.254 1.00 98.00 79 ASP A N 1
ATOM 610 C CA . ASP A 1 79 ? 2.897 -7.150 -9.760 1.00 98.00 79 ASP A CA 1
ATOM 611 C C . ASP A 1 79 ? 1.965 -8.286 -9.343 1.00 98.00 79 ASP A C 1
ATOM 613 O O . ASP A 1 79 ? 2.360 -9.443 -9.454 1.00 98.00 79 ASP A O 1
ATOM 617 N N . LEU A 1 80 ? 0.754 -8.001 -8.858 1.00 96.94 80 LEU A N 1
ATOM 618 C CA . LEU A 1 80 ? -0.206 -9.054 -8.516 1.00 96.94 80 LEU A CA 1
ATOM 619 C C . LEU A 1 80 ? -0.787 -9.704 -9.767 1.00 96.94 80 LEU A C 1
ATOM 621 O O . LEU A 1 80 ? -0.902 -10.927 -9.801 1.00 96.94 80 LEU A O 1
ATOM 625 N N . GLU A 1 81 ? -1.074 -8.915 -10.804 1.00 95.19 81 GLU A N 1
ATOM 626 C CA . GLU A 1 81 ? -1.535 -9.441 -12.093 1.00 95.19 81 GLU A CA 1
ATOM 627 C C . GLU A 1 81 ? -0.464 -10.337 -12.742 1.00 95.19 81 GLU A C 1
ATOM 629 O O . GLU A 1 81 ? -0.773 -11.387 -13.301 1.00 95.19 81 GLU A O 1
ATOM 634 N N . ASN A 1 82 ? 0.813 -9.979 -12.575 1.00 95.75 82 ASN A N 1
ATOM 635 C CA . ASN A 1 82 ? 1.949 -10.765 -13.063 1.00 95.75 82 ASN A CA 1
ATOM 636 C C . ASN A 1 82 ? 2.404 -11.888 -12.105 1.00 95.75 82 ASN A C 1
ATOM 638 O O . ASN A 1 82 ? 3.322 -12.638 -12.435 1.00 95.75 82 ASN A O 1
ATOM 642 N N . GLY A 1 83 ? 1.815 -12.006 -10.909 1.00 95.62 83 GLY A N 1
ATOM 643 C CA . GLY A 1 83 ? 2.231 -12.978 -9.890 1.00 95.62 83 GLY A CA 1
ATOM 644 C C . GLY A 1 83 ? 3.629 -12.738 -9.291 1.00 95.62 83 GLY A C 1
ATOM 645 O O . GLY A 1 83 ? 4.230 -13.657 -8.738 1.00 95.62 83 GLY A O 1
ATOM 646 N N . GLU A 1 84 ? 4.168 -11.519 -9.386 1.00 96.75 84 GLU A N 1
ATOM 647 C CA . GLU A 1 84 ? 5.524 -11.163 -8.943 1.00 96.75 84 GLU A CA 1
ATOM 648 C C . GLU A 1 84 ? 5.615 -10.724 -7.470 1.00 96.75 84 GLU A C 1
ATOM 650 O O . GLU A 1 84 ? 6.724 -10.593 -6.943 1.00 96.75 84 GLU A O 1
ATOM 655 N N . TRP A 1 85 ? 4.487 -10.472 -6.795 1.00 97.38 85 TRP A N 1
ATOM 656 C CA . TRP A 1 85 ? 4.465 -10.045 -5.387 1.00 97.38 85 TRP A CA 1
ATOM 657 C C . TRP A 1 85 ? 3.464 -10.843 -4.528 1.00 97.38 85 TRP A C 1
ATOM 659 O O . TRP A 1 85 ? 2.525 -10.273 -3.969 1.00 97.38 85 TRP A O 1
ATOM 669 N N . PRO A 1 86 ? 3.668 -12.165 -4.378 1.00 95.69 86 PRO A N 1
ATOM 670 C CA . PRO A 1 86 ? 2.728 -13.049 -3.679 1.00 95.69 86 PRO A CA 1
ATOM 671 C C . PRO A 1 86 ? 2.537 -12.701 -2.193 1.00 95.69 86 PRO A C 1
ATOM 673 O O . PRO A 1 86 ? 1.478 -12.962 -1.627 1.00 95.69 86 PRO A O 1
ATOM 676 N N . ASP A 1 87 ? 3.535 -12.078 -1.563 1.00 96.25 87 ASP A N 1
ATOM 677 C CA . ASP A 1 87 ? 3.524 -11.792 -0.125 1.00 96.25 87 ASP A CA 1
ATOM 678 C C . ASP A 1 87 ? 2.719 -10.540 0.261 1.00 96.25 87 ASP A C 1
ATOM 680 O O . ASP A 1 87 ? 2.448 -10.335 1.445 1.00 96.25 87 ASP A O 1
ATOM 684 N N . LEU A 1 88 ? 2.302 -9.704 -0.701 1.00 98.06 88 LEU A N 1
ATOM 685 C CA . LEU A 1 88 ? 1.641 -8.426 -0.406 1.00 98.06 88 LEU A CA 1
ATOM 686 C C . LEU A 1 88 ? 0.345 -8.609 0.402 1.00 98.06 88 LEU A C 1
ATOM 688 O O . LEU A 1 88 ? 0.200 -8.013 1.470 1.00 98.06 88 LEU A O 1
ATOM 692 N N . LEU A 1 89 ? -0.587 -9.443 -0.074 1.00 97.44 89 LEU A N 1
ATOM 693 C CA . LEU A 1 89 ? -1.858 -9.672 0.626 1.00 97.44 89 LEU A CA 1
ATOM 694 C C . LEU A 1 89 ? -1.665 -10.376 1.979 1.00 97.44 89 LEU A C 1
ATOM 696 O O . LEU A 1 89 ? -2.216 -9.876 2.963 1.00 97.44 89 LEU A O 1
ATOM 700 N N . PRO A 1 90 ? -0.871 -11.467 2.091 1.00 97.25 90 PRO A N 1
ATOM 701 C CA . PRO A 1 90 ? -0.578 -12.083 3.384 1.00 97.25 90 PRO A CA 1
ATOM 702 C C . PRO A 1 90 ? -0.024 -11.099 4.418 1.00 97.25 90 PRO A C 1
ATOM 704 O O . PRO A 1 90 ? -0.480 -11.096 5.563 1.00 97.25 90 PRO A O 1
ATOM 707 N N . VAL A 1 91 ? 0.918 -10.231 4.025 1.00 98.19 91 VAL A N 1
ATOM 708 C CA . VAL A 1 91 ? 1.492 -9.230 4.936 1.00 98.19 91 VAL A CA 1
ATOM 709 C C . VAL A 1 91 ? 0.441 -8.209 5.364 1.00 98.19 91 VAL A C 1
ATOM 711 O O . VAL A 1 91 ? 0.344 -7.917 6.554 1.00 98.19 91 VAL A O 1
ATOM 714 N N . LEU A 1 92 ? -0.383 -7.700 4.441 1.00 98.31 92 LEU A N 1
ATOM 715 C CA . LEU A 1 92 ? -1.452 -6.757 4.787 1.00 98.31 92 LEU A CA 1
ATOM 716 C C . LEU A 1 92 ? -2.461 -7.375 5.762 1.00 98.31 92 LEU A C 1
ATOM 718 O O . LEU A 1 92 ? -2.756 -6.769 6.790 1.00 98.31 92 LEU A O 1
ATOM 722 N N . VAL A 1 93 ? -2.945 -8.590 5.493 1.00 97.69 93 VAL A N 1
ATOM 723 C CA . VAL A 1 93 ? -3.909 -9.279 6.370 1.00 97.69 93 VAL A CA 1
ATOM 724 C C . VAL A 1 93 ? -3.314 -9.526 7.756 1.00 97.69 93 VAL A C 1
ATOM 726 O O . VAL A 1 93 ? -3.962 -9.228 8.761 1.00 97.69 93 VAL A O 1
ATOM 729 N N . LYS A 1 94 ? -2.062 -9.988 7.828 1.00 97.88 94 LYS A N 1
ATOM 730 C CA . LYS A 1 94 ? -1.361 -10.179 9.102 1.00 97.88 94 LYS A CA 1
ATOM 731 C C . LYS A 1 94 ? -1.225 -8.865 9.874 1.00 97.88 94 LYS A C 1
ATOM 733 O O . LYS A 1 94 ? -1.544 -8.813 11.059 1.00 97.88 94 LYS A O 1
ATOM 738 N N . SER A 1 95 ? -0.827 -7.786 9.203 1.00 98.06 95 SER A N 1
ATOM 739 C CA . SER A 1 95 ? -0.702 -6.457 9.810 1.00 98.06 95 SER A CA 1
ATOM 740 C C . SER A 1 95 ? -2.034 -5.907 10.333 1.00 98.06 95 SER A C 1
ATOM 742 O O . SER A 1 95 ? -2.040 -5.217 11.350 1.00 98.06 95 SER A O 1
ATOM 744 N N . ILE A 1 96 ? -3.164 -6.235 9.696 1.00 97.44 96 ILE A N 1
ATOM 745 C CA . ILE A 1 96 ? -4.513 -5.881 10.178 1.00 97.44 96 ILE A CA 1
ATOM 746 C C . ILE A 1 96 ? -4.866 -6.622 11.479 1.00 97.44 96 ILE A C 1
ATOM 748 O O . ILE A 1 96 ? -5.555 -6.067 12.342 1.00 97.44 96 ILE A O 1
ATOM 752 N N . GLN A 1 97 ? -4.415 -7.868 11.622 1.00 95.44 97 GLN A N 1
ATOM 753 C CA . GLN A 1 97 ? -4.756 -8.735 12.754 1.00 95.44 97 GLN A CA 1
ATOM 754 C C . GLN A 1 97 ? -3.833 -8.530 13.960 1.00 95.44 97 GLN A C 1
ATOM 756 O O . GLN A 1 97 ? -4.309 -8.488 15.092 1.00 95.44 97 GLN A O 1
ATOM 761 N N . GLU A 1 98 ? -2.529 -8.389 13.721 1.00 96.69 98 GLU A N 1
ATOM 762 C CA . GLU A 1 98 ? -1.489 -8.450 14.759 1.00 96.69 98 GLU A CA 1
ATOM 763 C C . GLU A 1 98 ? -0.778 -7.110 15.002 1.00 96.69 98 GLU A C 1
ATOM 765 O O . GLU A 1 98 ? -0.039 -6.973 15.977 1.00 96.69 98 GLU A O 1
ATOM 770 N N . GLY A 1 99 ? -0.966 -6.124 14.119 1.00 96.12 99 GLY A N 1
ATOM 771 C CA . GLY A 1 99 ? -0.270 -4.843 14.197 1.00 96.12 99 GLY A CA 1
ATOM 772 C C . GLY A 1 99 ? -0.698 -3.973 15.383 1.00 96.12 99 GLY A C 1
ATOM 773 O O . GLY A 1 99 ? -1.759 -4.154 15.983 1.00 96.12 99 GLY A O 1
ATOM 774 N N . ASP A 1 100 ? 0.100 -2.950 15.681 1.00 96.50 100 ASP A N 1
ATOM 775 C CA . ASP A 1 100 ? -0.362 -1.847 16.523 1.00 96.50 100 ASP A CA 1
ATOM 776 C C . ASP A 1 100 ? -1.439 -1.014 15.801 1.00 96.50 100 ASP A C 1
ATOM 778 O O . ASP A 1 100 ? -1.728 -1.217 14.620 1.00 96.50 100 ASP A O 1
ATOM 782 N N . LEU A 1 101 ? -2.069 -0.067 16.503 1.00 96.19 101 LEU A N 1
ATOM 783 C CA . LEU A 1 101 ? -3.181 0.706 15.939 1.00 96.19 101 LEU A CA 1
ATOM 784 C C . LEU A 1 101 ? -2.813 1.383 14.607 1.00 96.19 101 LEU A C 1
ATOM 786 O O . LEU A 1 101 ? -3.589 1.319 13.657 1.00 96.19 101 LEU A O 1
ATOM 790 N N . GLN A 1 102 ? -1.619 1.978 14.522 1.00 96.44 102 GLN A N 1
ATOM 791 C CA . GLN A 1 102 ? -1.144 2.650 13.313 1.00 96.44 102 GLN A CA 1
ATOM 792 C C . GLN A 1 102 ?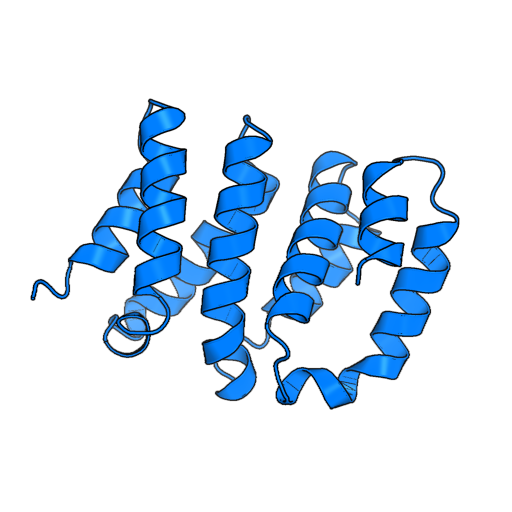 -0.919 1.661 12.166 1.00 96.44 102 GLN A C 1
ATOM 794 O O . GLN A 1 102 ? -1.332 1.924 11.036 1.00 96.44 102 GLN A O 1
ATOM 799 N N . THR A 1 103 ? -0.264 0.535 12.442 1.00 97.38 103 THR A N 1
ATOM 800 C CA . THR A 1 103 ? 0.014 -0.505 11.447 1.00 97.38 103 THR A CA 1
ATOM 801 C C . THR A 1 103 ? -1.284 -1.097 10.917 1.00 97.38 103 THR A C 1
ATOM 803 O O . THR A 1 103 ? -1.439 -1.231 9.705 1.00 97.38 103 THR A O 1
ATOM 806 N N . ARG A 1 104 ? -2.256 -1.361 11.799 1.00 97.81 104 ARG A N 1
ATOM 807 C CA . ARG A 1 104 ? -3.587 -1.855 11.422 1.00 97.81 104 ARG A CA 1
ATOM 808 C C . ARG A 1 104 ? -4.325 -0.849 10.546 1.00 97.81 104 ARG A C 1
ATOM 810 O O . ARG A 1 104 ? -4.771 -1.209 9.461 1.00 97.81 104 ARG A O 1
ATOM 817 N N . GLU A 1 105 ? -4.399 0.417 10.963 1.00 97.25 105 GLU A N 1
ATOM 818 C CA . GLU A 1 105 ? -5.004 1.495 10.164 1.00 97.25 105 GLU A CA 1
ATOM 819 C C . GLU A 1 105 ? -4.386 1.592 8.768 1.00 97.25 105 GLU A C 1
ATOM 821 O O . GLU A 1 105 ? -5.102 1.688 7.769 1.00 97.25 105 GLU A O 1
ATOM 826 N N . MET A 1 106 ? -3.056 1.541 8.694 1.00 98.19 106 MET A N 1
ATOM 827 C CA . MET A 1 106 ? -2.338 1.664 7.432 1.00 98.19 106 MET A CA 1
ATOM 828 C C . MET A 1 106 ? -2.431 0.419 6.561 1.00 98.19 106 MET A C 1
ATOM 830 O O . MET A 1 106 ? -2.464 0.556 5.340 1.00 98.19 106 MET A O 1
ATOM 834 N N . ALA A 1 107 ? -2.529 -0.772 7.144 1.00 98.31 107 ALA A N 1
ATOM 835 C CA . ALA A 1 107 ? -2.745 -1.999 6.392 1.00 98.31 107 ALA A CA 1
ATOM 836 C C . ALA A 1 107 ? -4.150 -2.030 5.772 1.00 98.31 107 ALA A C 1
ATOM 838 O O . ALA A 1 107 ? -4.272 -2.303 4.578 1.00 98.31 107 ALA A O 1
ATOM 839 N N . VAL A 1 108 ? -5.189 -1.635 6.525 1.00 98.19 108 VAL A N 1
ATOM 840 C CA . VAL A 1 108 ? -6.553 -1.479 5.979 1.00 98.19 108 VAL A CA 1
ATOM 841 C C . VAL A 1 108 ? -6.581 -0.399 4.896 1.00 98.19 108 VAL A C 1
ATOM 843 O O . VAL A 1 108 ? -7.148 -0.621 3.832 1.00 98.19 108 VAL A O 1
ATOM 846 N N . TYR A 1 109 ? -5.938 0.753 5.123 1.00 98.44 109 TYR A N 1
ATOM 847 C CA . TYR A 1 109 ? -5.863 1.816 4.115 1.00 98.44 109 TYR A CA 1
ATOM 848 C C . TYR A 1 109 ? -5.134 1.365 2.842 1.00 98.44 109 TYR A C 1
ATOM 850 O O . TYR A 1 109 ? -5.580 1.663 1.740 1.00 98.44 109 TYR A O 1
ATOM 858 N N . THR A 1 110 ? -4.025 0.635 2.978 1.00 98.50 110 THR A N 1
ATOM 859 C CA . THR A 1 110 ? -3.260 0.138 1.826 1.00 98.50 110 THR A CA 1
ATOM 860 C C . THR A 1 110 ? -4.080 -0.873 1.034 1.00 98.50 110 THR A C 1
ATOM 862 O O . THR A 1 110 ? -4.142 -0.762 -0.189 1.00 98.50 110 THR A O 1
ATOM 865 N N . LEU A 1 111 ? -4.773 -1.793 1.717 1.00 98.06 111 LEU A N 1
ATOM 866 C CA . LEU A 1 111 ? -5.678 -2.748 1.078 1.00 98.06 111 LEU A CA 1
ATOM 867 C C . LEU A 1 111 ? -6.828 -2.042 0.344 1.00 98.06 111 LEU A C 1
ATOM 869 O O . LEU A 1 111 ? -7.081 -2.359 -0.812 1.00 98.06 111 LEU A O 1
ATOM 873 N N . TYR A 1 112 ? -7.449 -1.035 0.965 1.00 97.81 112 TYR A N 1
ATOM 874 C CA . TYR A 1 112 ? -8.439 -0.169 0.316 1.00 97.81 112 TYR A CA 1
ATOM 875 C C . TYR A 1 112 ? -7.881 0.452 -0.977 1.00 97.81 112 TYR A C 1
ATOM 877 O O . TYR A 1 112 ? -8.446 0.263 -2.051 1.00 97.81 112 TYR A O 1
ATOM 885 N N . THR A 1 113 ? -6.730 1.133 -0.910 1.00 98.06 113 THR A N 1
ATOM 886 C CA . THR A 1 113 ? -6.142 1.783 -2.096 1.00 98.06 113 THR A CA 1
ATOM 887 C C . THR A 1 113 ? -5.714 0.795 -3.178 1.00 98.06 113 THR A C 1
ATOM 889 O O . THR A 1 113 ? -5.674 1.160 -4.349 1.00 98.06 113 THR A O 1
ATOM 892 N N . LEU A 1 114 ? -5.381 -0.442 -2.801 1.00 97.75 114 LEU A N 1
ATOM 893 C CA . LEU A 1 114 ? -5.085 -1.519 -3.739 1.00 97.75 114 LEU A CA 1
ATOM 894 C C . LEU A 1 114 ? -6.362 -1.960 -4.465 1.00 97.75 114 LEU A C 1
ATOM 896 O O . LEU A 1 114 ? -6.348 -2.085 -5.685 1.00 97.75 114 LEU A O 1
ATOM 900 N N . LEU A 1 115 ? -7.480 -2.122 -3.753 1.00 96.75 115 LEU A N 1
ATOM 901 C CA . LEU A 1 115 ? -8.770 -2.476 -4.356 1.00 96.75 115 LEU A CA 1
ATOM 902 C C . LEU A 1 115 ? -9.294 -1.389 -5.308 1.00 96.75 115 LEU A C 1
ATOM 904 O O . LEU A 1 115 ? -9.879 -1.721 -6.339 1.00 96.75 115 LEU A O 1
ATOM 908 N N . GLU A 1 116 ? -8.997 -0.109 -5.050 1.00 96.69 116 GLU A N 1
ATOM 909 C CA . GLU A 1 116 ? -9.321 0.992 -5.976 1.00 96.69 116 GLU A CA 1
ATOM 910 C C . GLU A 1 116 ? -8.692 0.827 -7.372 1.00 96.69 116 GLU A C 1
ATOM 912 O O . GLU A 1 116 ? -9.203 1.397 -8.339 1.00 96.69 116 GLU A O 1
ATOM 917 N N . THR A 1 117 ? -7.603 0.058 -7.492 1.00 95.00 117 THR A N 1
ATOM 918 C CA . THR A 1 117 ? -6.930 -0.204 -8.778 1.00 95.00 117 THR A CA 1
ATOM 919 C C . THR A 1 117 ? -7.636 -1.264 -9.634 1.00 95.00 117 THR A C 1
ATOM 921 O O . THR A 1 117 ? -7.310 -1.410 -10.805 1.00 95.00 117 THR A O 1
ATOM 924 N N . GLN A 1 118 ? -8.653 -1.955 -9.095 1.00 93.44 118 GLN A N 1
ATOM 925 C CA . GLN A 1 118 ? -9.506 -2.908 -9.827 1.00 93.44 118 GLN A CA 1
ATOM 926 C C . GLN A 1 118 ? -8.742 -4.075 -10.484 1.00 93.44 118 GLN A C 1
ATOM 928 O O . GLN A 1 118 ? -9.081 -4.513 -11.583 1.00 93.44 118 GLN A O 1
ATOM 933 N N . ILE A 1 119 ? -7.729 -4.604 -9.791 1.00 93.94 119 ILE A N 1
ATOM 934 C CA . ILE A 1 119 ? -6.882 -5.714 -10.260 1.00 93.94 119 ILE A CA 1
ATOM 935 C C . ILE A 1 119 ? -7.720 -6.991 -10.472 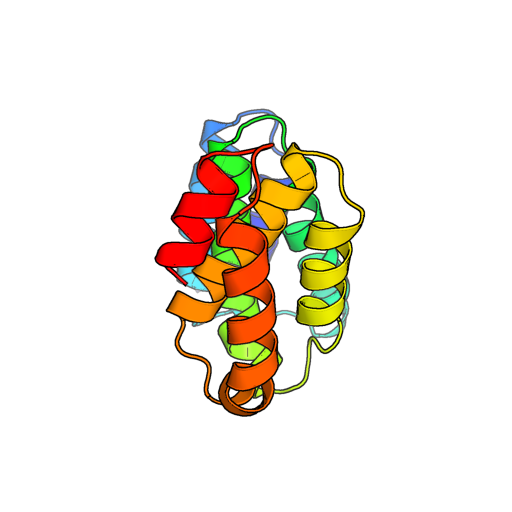1.00 93.94 119 ILE A C 1
ATOM 937 O O . ILE A 1 119 ? -8.278 -7.510 -9.496 1.00 93.94 119 ILE A O 1
ATOM 941 N N . PRO A 1 120 ? -7.779 -7.560 -11.691 1.00 94.56 120 PRO A N 1
ATOM 942 C CA . PRO A 1 120 ? -8.502 -8.804 -11.962 1.00 94.56 120 PRO A CA 1
ATOM 943 C C . PRO A 1 120 ? -8.057 -9.984 -11.089 1.00 94.56 120 PRO A C 1
ATOM 945 O O . PRO A 1 120 ? -8.908 -10.732 -10.599 1.00 94.56 120 PRO A O 1
ATOM 948 N N . ALA A 1 121 ? -6.752 -10.120 -10.825 1.00 92.81 121 ALA A N 1
ATOM 949 C CA . ALA A 1 121 ? -6.202 -11.171 -9.964 1.00 92.81 121 ALA A CA 1
ATOM 950 C C . ALA A 1 121 ? -6.788 -11.199 -8.535 1.00 92.81 121 ALA A C 1
ATOM 952 O O . ALA A 1 121 ? -6.763 -12.239 -7.881 1.00 92.81 121 ALA A O 1
ATOM 953 N N . LEU A 1 122 ? -7.359 -10.093 -8.041 1.00 94.56 122 LEU A N 1
ATOM 954 C CA . LEU A 1 122 ? -7.980 -10.038 -6.712 1.00 94.56 122 LEU A CA 1
ATOM 955 C C . LEU A 1 122 ? -9.393 -10.636 -6.661 1.00 94.56 122 LEU A C 1
ATOM 957 O O . LEU A 1 122 ? -9.907 -10.889 -5.568 1.00 94.56 122 LEU A O 1
ATOM 961 N N . ALA A 1 123 ? -10.020 -10.911 -7.810 1.00 94.31 123 ALA A N 1
ATOM 962 C CA . ALA A 1 123 ? -11.378 -11.453 -7.875 1.00 94.31 123 ALA A CA 1
ATOM 963 C C . ALA A 1 123 ? -11.519 -12.808 -7.154 1.00 94.31 123 ALA A C 1
ATOM 965 O O . ALA A 1 123 ? -12.579 -13.118 -6.606 1.00 94.31 123 ALA A O 1
ATOM 966 N N . THR A 1 124 ? -10.445 -13.599 -7.094 1.00 94.50 124 THR A N 1
ATOM 967 C CA . THR A 1 124 ? -10.413 -14.888 -6.385 1.00 94.50 124 THR A CA 1
ATOM 968 C C . THR A 1 124 ? -10.521 -14.748 -4.866 1.00 94.50 124 THR A C 1
ATOM 970 O O . THR A 1 124 ? -10.883 -15.714 -4.201 1.00 94.50 124 THR A O 1
ATOM 973 N N . HIS A 1 125 ? -10.250 -13.561 -4.318 1.00 95.31 125 HIS A N 1
ATOM 974 C CA . HIS A 1 125 ? -10.217 -13.283 -2.879 1.00 95.31 125 HIS A CA 1
ATOM 975 C C . HIS A 1 125 ? -11.436 -12.499 -2.373 1.00 95.31 125 HIS A C 1
ATOM 977 O O . HIS A 1 125 ? -11.501 -12.150 -1.196 1.00 95.31 125 HIS A O 1
ATOM 983 N N . VAL A 1 126 ? -12.432 -12.231 -3.226 1.00 94.31 126 VAL A N 1
ATOM 984 C CA . VAL A 1 126 ? -13.601 -11.402 -2.869 1.00 94.31 126 VAL A CA 1
ATOM 985 C C . VAL A 1 126 ? -14.327 -11.918 -1.622 1.00 94.31 126 VAL A C 1
ATOM 987 O O . VAL A 1 126 ? -14.698 -11.124 -0.760 1.00 94.31 126 VAL A O 1
ATOM 990 N N . GLY A 1 127 ? -14.500 -13.236 -1.480 1.00 96.69 127 GLY A N 1
ATOM 991 C CA . GLY A 1 127 ? -15.138 -13.822 -0.294 1.00 96.69 127 GLY A CA 1
ATOM 992 C C . GLY A 1 127 ? -14.357 -13.573 1.004 1.00 96.69 127 GLY A C 1
ATOM 993 O O . GLY A 1 127 ? -14.951 -13.247 2.038 1.00 96.69 127 GLY A O 1
ATOM 994 N N . ASP A 1 128 ? -13.027 -13.661 0.934 1.00 96.19 128 ASP A N 1
ATOM 995 C CA . ASP A 1 128 ? -12.134 -13.406 2.066 1.00 96.19 128 ASP A CA 1
ATOM 996 C C . ASP A 1 128 ? -12.158 -11.922 2.450 1.00 96.19 128 ASP A C 1
ATOM 998 O O . ASP A 1 128 ? -12.278 -11.586 3.629 1.00 96.19 128 ASP A O 1
ATOM 1002 N N . PHE A 1 129 ? -12.128 -11.025 1.458 1.00 96.06 129 PHE A N 1
ATOM 1003 C CA . PHE A 1 129 ? -12.208 -9.581 1.680 1.00 96.06 129 PHE A CA 1
ATOM 1004 C C . PHE A 1 129 ? -13.537 -9.157 2.298 1.00 96.06 129 PHE A C 1
ATOM 1006 O O . PHE A 1 129 ? -13.535 -8.416 3.279 1.00 96.06 129 PHE A O 1
ATOM 1013 N N . LEU A 1 130 ? -14.668 -9.667 1.802 1.00 96.00 130 LEU A N 1
ATOM 1014 C CA . LEU A 1 130 ? -15.980 -9.381 2.392 1.00 96.00 130 LEU A CA 1
ATOM 1015 C C . LEU A 1 130 ? -16.038 -9.809 3.863 1.00 96.00 130 LEU A C 1
ATOM 1017 O O . LEU A 1 130 ? -16.524 -9.057 4.707 1.00 96.00 130 LEU A O 1
ATOM 1021 N N . SER A 1 131 ? -15.499 -10.989 4.179 1.00 96.69 131 SER A N 1
ATOM 1022 C CA . SER A 1 131 ? -15.441 -11.496 5.554 1.00 96.69 131 SER A CA 1
ATOM 1023 C C . SER A 1 131 ? -14.540 -10.630 6.440 1.00 96.69 131 SER A C 1
ATOM 1025 O O . SER A 1 131 ? -14.918 -10.271 7.561 1.00 96.69 131 SER A O 1
ATOM 1027 N N . LEU A 1 132 ? -13.370 -10.243 5.924 1.00 97.25 132 LEU A N 1
ATOM 1028 C CA . LEU A 1 132 ? -12.428 -9.361 6.605 1.00 97.25 132 LEU A CA 1
ATOM 1029 C C . LEU A 1 132 ? -13.065 -7.999 6.898 1.00 97.25 132 LEU A C 1
ATOM 1031 O O . LEU A 1 132 ? -13.133 -7.601 8.062 1.00 97.25 132 LEU A O 1
ATOM 1035 N N . PHE A 1 133 ? -13.586 -7.306 5.885 1.00 96.88 133 PHE A N 1
ATOM 1036 C CA . PHE A 1 133 ? -14.171 -5.976 6.056 1.00 96.88 133 PHE A CA 1
ATOM 1037 C C . PHE A 1 133 ? -15.410 -6.001 6.946 1.00 96.88 133 PHE A C 1
ATOM 1039 O O . PHE A 1 133 ? -15.529 -5.142 7.819 1.00 96.88 133 PHE A O 1
ATOM 1046 N N . ALA A 1 134 ? -16.272 -7.017 6.834 1.00 96.62 134 ALA A N 1
ATOM 1047 C CA . ALA A 1 134 ? -17.414 -7.179 7.734 1.00 96.62 134 ALA A CA 1
ATOM 1048 C C . ALA A 1 134 ? -16.986 -7.237 9.210 1.00 96.62 134 ALA A C 1
ATOM 1050 O O . ALA A 1 134 ? -17.623 -6.610 10.061 1.00 96.62 134 ALA A O 1
ATOM 1051 N N . SER A 1 135 ? -15.880 -7.926 9.519 1.00 96.19 135 SER A N 1
ATOM 1052 C CA . SER A 1 135 ? -15.333 -7.948 10.880 1.00 96.19 135 SER A CA 1
ATOM 1053 C C . SER A 1 135 ? -14.819 -6.568 11.319 1.00 96.19 135 SER A C 1
ATOM 1055 O O . SER A 1 135 ? -15.117 -6.115 12.430 1.00 96.19 135 SER A O 1
ATOM 1057 N N . LEU A 1 136 ? -14.135 -5.849 10.421 1.00 96.69 136 LEU A N 1
ATOM 1058 C CA . LEU A 1 136 ? -13.534 -4.541 10.688 1.00 96.69 136 LEU A CA 1
ATOM 1059 C C . LEU A 1 136 ? -14.563 -3.418 10.867 1.00 96.69 136 LEU A C 1
ATOM 1061 O O . LEU A 1 136 ? -14.292 -2.459 11.589 1.00 96.69 136 LEU A O 1
ATOM 1065 N N . LEU A 1 137 ? -15.771 -3.542 10.306 1.00 95.62 137 LEU A N 1
ATOM 1066 C CA . LEU A 1 137 ? -16.870 -2.591 10.547 1.00 95.62 137 LEU A CA 1
ATOM 1067 C C . LEU A 1 137 ? -17.250 -2.481 12.030 1.00 95.62 137 LEU A C 1
ATOM 1069 O O . LEU A 1 137 ? -17.751 -1.444 12.471 1.00 95.62 137 LEU A O 1
ATOM 1073 N N . THR A 1 138 ? -16.994 -3.532 12.809 1.00 93.56 138 THR A N 1
ATOM 1074 C CA . THR A 1 138 ? -17.278 -3.565 14.250 1.00 93.56 138 THR A CA 1
ATOM 1075 C C . THR A 1 138 ? -16.092 -3.132 15.116 1.00 93.56 138 THR A C 1
ATOM 1077 O O . THR A 1 138 ? -16.222 -3.057 16.342 1.00 93.56 138 THR A O 1
ATOM 1080 N N . ASP A 1 139 ? -14.951 -2.796 14.503 1.00 92.62 139 ASP A N 1
ATOM 1081 C CA . ASP A 1 139 ? -13.740 -2.395 15.211 1.00 92.62 139 ASP A CA 1
ATOM 1082 C C . ASP A 1 139 ? -13.953 -1.071 15.961 1.00 92.62 139 ASP A C 1
ATOM 1084 O O . ASP A 1 139 ? -14.170 -0.014 15.366 1.00 92.62 139 ASP A O 1
ATOM 1088 N N . LYS A 1 140 ? -13.881 -1.110 17.296 1.00 92.12 140 LYS A N 1
ATOM 1089 C CA . LYS A 1 140 ? -14.058 0.073 18.158 1.00 92.12 140 LYS A CA 1
ATOM 1090 C C . LYS A 1 140 ? -12.770 0.871 18.375 1.00 92.12 140 LYS A C 1
ATOM 1092 O O . LYS A 1 140 ? -12.848 1.986 18.883 1.00 92.12 140 LYS A O 1
ATOM 1097 N N . SER A 1 141 ? -11.615 0.321 18.004 1.00 93.44 141 SER A N 1
ATOM 1098 C CA . SER A 1 141 ? -10.298 0.916 18.237 1.00 93.44 141 SER A CA 1
ATOM 1099 C C . SER A 1 141 ? -9.993 2.077 17.292 1.00 93.44 141 SER A C 1
ATOM 1101 O O . SER A 1 141 ? -9.355 3.036 17.717 1.00 93.44 141 SER A O 1
ATOM 1103 N N . SER A 1 142 ? -10.503 2.047 16.054 1.00 95.44 142 SER A N 1
ATOM 1104 C CA . SER A 1 142 ? -10.286 3.132 15.087 1.00 95.44 142 SER A CA 1
ATOM 1105 C C . SER A 1 142 ? -11.507 3.429 14.224 1.00 95.44 142 SER A C 1
ATOM 1107 O O . SER A 1 142 ? -12.132 2.543 13.642 1.00 95.44 142 SER A O 1
ATOM 1109 N N . ARG A 1 143 ? -11.830 4.722 14.096 1.00 95.69 143 ARG A N 1
ATOM 1110 C CA . ARG A 1 143 ? -12.807 5.200 13.109 1.00 95.69 143 ARG A CA 1
ATOM 1111 C C . ARG A 1 143 ? -12.292 5.024 11.684 1.00 95.69 143 ARG A C 1
ATOM 1113 O O . ARG A 1 143 ? -13.094 4.694 10.817 1.00 95.69 143 ARG A O 1
ATOM 1120 N N . ASP A 1 144 ? -11.001 5.232 11.455 1.00 94.88 144 ASP A N 1
ATOM 1121 C CA . ASP A 1 144 ? -10.407 5.170 10.120 1.00 94.88 144 ASP A CA 1
ATOM 1122 C C . ASP A 1 144 ? -10.440 3.739 9.574 1.00 94.88 144 ASP A C 1
ATOM 1124 O O . ASP A 1 144 ? -10.793 3.551 8.413 1.00 94.88 144 ASP A O 1
ATOM 1128 N N . ILE A 1 145 ? -10.205 2.727 10.423 1.00 97.25 145 ILE A N 1
ATOM 1129 C CA . ILE A 1 145 ? -10.400 1.311 10.056 1.00 97.25 145 ILE A CA 1
ATOM 1130 C C . ILE A 1 145 ? -11.828 1.076 9.561 1.00 97.25 145 ILE A C 1
ATOM 1132 O O . ILE A 1 145 ? -12.021 0.542 8.468 1.00 97.25 145 ILE A O 1
ATOM 1136 N N . ARG A 1 146 ? -12.833 1.511 10.333 1.00 97.31 146 ARG A N 1
ATOM 1137 C CA . ARG A 1 146 ? -14.240 1.328 9.954 1.00 97.31 146 ARG A CA 1
ATOM 1138 C C . ARG A 1 146 ? -14.576 2.046 8.649 1.00 97.31 146 ARG A C 1
ATOM 1140 O O . ARG A 1 146 ? -15.246 1.467 7.807 1.00 97.31 146 ARG A O 1
ATOM 1147 N N . VAL A 1 147 ? -14.112 3.285 8.471 1.00 96.69 147 VAL A N 1
ATOM 1148 C CA . VAL A 1 147 ? -14.366 4.073 7.253 1.00 96.69 147 VAL A CA 1
ATOM 1149 C C . VAL A 1 147 ? -13.727 3.414 6.034 1.00 96.69 147 VAL A C 1
ATOM 1151 O O . VAL A 1 147 ? -14.424 3.178 5.053 1.00 96.69 147 VAL A O 1
ATOM 1154 N N . ASN A 1 148 ? -12.444 3.055 6.102 1.00 95.44 148 ASN A N 1
ATOM 1155 C CA . ASN A 1 148 ? -11.755 2.411 4.981 1.00 95.44 148 ASN A CA 1
ATOM 1156 C C . ASN A 1 148 ? -12.383 1.053 4.631 1.00 95.44 148 ASN A C 1
ATOM 1158 O O . ASN A 1 148 ? -12.459 0.710 3.458 1.00 95.44 148 ASN A O 1
ATOM 1162 N N . SER A 1 149 ? -12.903 0.322 5.622 1.00 94.75 149 SER A N 1
ATOM 1163 C CA . SER A 1 149 ? -13.611 -0.948 5.396 1.00 94.75 149 SER A CA 1
ATOM 1164 C C . SER A 1 149 ? -14.954 -0.782 4.678 1.00 94.75 149 SER A C 1
ATOM 1166 O O . SER A 1 149 ? -15.400 -1.715 4.029 1.00 94.75 149 SER A O 1
ATOM 1168 N N . VAL A 1 150 ? -15.614 0.379 4.796 1.00 95.25 150 VAL A N 1
ATOM 1169 C CA . VAL A 1 150 ? -16.831 0.702 4.021 1.00 95.25 150 VAL A CA 1
ATOM 1170 C C . VAL A 1 150 ? -16.486 1.147 2.597 1.00 95.25 150 VAL A C 1
ATOM 1172 O O . VAL A 1 150 ? -17.291 0.957 1.692 1.00 95.25 150 VAL A O 1
ATOM 1175 N N . LEU A 1 151 ? -15.333 1.799 2.414 1.00 92.38 151 LEU A N 1
ATOM 1176 C CA . LEU A 1 151 ? -14.883 2.317 1.117 1.00 92.38 151 LEU A CA 1
ATOM 1177 C C . LEU A 1 151 ? -14.246 1.250 0.214 1.00 92.38 151 LEU A C 1
ATOM 1179 O O . LEU A 1 151 ? -14.133 1.492 -0.986 1.00 92.38 151 LEU A O 1
ATOM 1183 N N . SER A 1 152 ? -13.791 0.140 0.801 1.00 87.19 152 SER A N 1
ATOM 1184 C CA . SER A 1 152 ? -13.195 -1.011 0.105 1.00 87.19 152 SER A CA 1
ATOM 1185 C C . SER A 1 152 ? -14.256 -1.864 -0.576 1.00 87.19 152 SER A C 1
ATOM 1187 O O . SER A 1 152 ? -13.980 -2.323 -1.704 1.00 87.19 152 SER A O 1
#